Protein AF-A0A2V6UEN3-F1 (afdb_monomer_lite)

Foldseek 3Di:
DQVVLVVVCVVVVHPSVVSVVVVVVVVVVVVVVVVVVVVVVVVCVVCPPHCVNDDPVVVVVVVVVVVVVVVVD

Radius of gyration: 24.86 Å; chains: 1; bounding box: 40×28×65 Å

Secondary structure (DSSP, 8-state):
-HHHHHHHHHHHTS-HHHHHHHHHHHHHHHHHHHHHHHHHHHHHHHHTTSTTT--HHHHHHHHHHHHHHHTT-

Sequence (73 aa):
MYEALCAEAASLRQPATVVAREAIEAWLRGRKRAGVREAIATYALKHAGTAADLDPSLENAALELLRGRKLRR

pLDDT: mean 93.97, std 8.52, range [53.25, 98.5]

Structure (mmCIF, N/CA/C/O backbone):
data_AF-A0A2V6UEN3-F1
#
_entry.id   AF-A0A2V6UEN3-F1
#
loop_
_atom_site.group_PDB
_atom_site.id
_atom_site.type_symbol
_atom_site.label_atom_id
_atom_site.label_alt_id
_atom_site.label_comp_id
_atom_site.label_asym_id
_atom_site.label_entity_id
_atom_site.label_seq_id
_atom_site.pdbx_PDB_ins_code
_atom_site.Cartn_x
_atom_site.Cartn_y
_atom_site.Cartn_z
_atom_site.occupancy
_atom_site.B_iso_or_equiv
_atom_site.a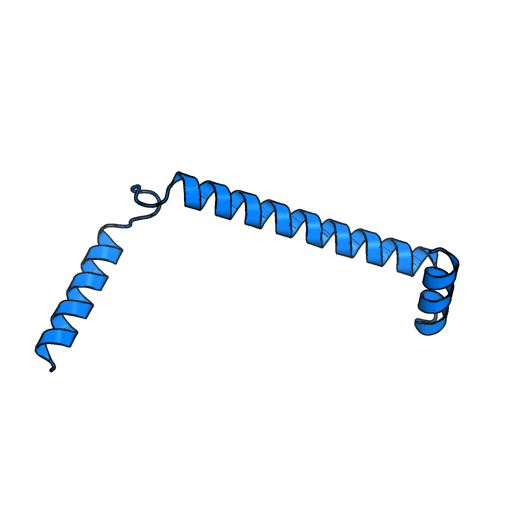uth_seq_id
_atom_site.auth_comp_id
_atom_site.auth_asym_id
_atom_site.auth_atom_id
_atom_site.pdbx_PDB_model_num
ATOM 1 N N . MET A 1 1 ? -18.693 7.522 17.464 1.00 87.31 1 MET A N 1
ATOM 2 C CA . MET A 1 1 ? -17.384 6.839 17.299 1.00 87.31 1 MET A CA 1
ATOM 3 C C . MET A 1 1 ? -17.122 5.860 18.438 1.00 87.31 1 MET A C 1
ATOM 5 O O . MET A 1 1 ? -16.988 4.682 18.151 1.00 87.31 1 MET A O 1
ATOM 9 N N . TYR A 1 2 ? -17.078 6.312 19.698 1.00 94.00 2 TYR A N 1
ATOM 10 C CA . TYR A 1 2 ? -16.842 5.434 20.855 1.00 94.00 2 TYR A CA 1
ATOM 11 C C . TYR A 1 2 ? -17.853 4.278 20.951 1.00 94.00 2 TYR A C 1
ATOM 13 O O . TYR A 1 2 ? -17.450 3.127 21.037 1.00 94.00 2 TYR A O 1
ATOM 21 N N . GLU A 1 3 ? -19.150 4.558 20.808 1.00 97.06 3 GLU A N 1
ATOM 22 C CA . GLU A 1 3 ? -20.196 3.521 20.835 1.00 97.06 3 GLU A CA 1
ATOM 23 C C . GLU A 1 3 ? -20.051 2.489 19.710 1.00 97.06 3 GLU A C 1
ATOM 25 O O . GLU A 1 3 ? -20.205 1.297 19.948 1.00 97.06 3 GLU A O 1
ATOM 30 N N . ALA A 1 4 ? -19.684 2.927 18.503 1.00 97.19 4 ALA A N 1
ATOM 31 C CA . ALA A 1 4 ? -19.431 2.030 17.376 1.00 97.19 4 ALA A CA 1
ATOM 32 C C . ALA A 1 4 ? -18.211 1.130 17.633 1.00 97.19 4 ALA A C 1
ATOM 34 O O . ALA A 1 4 ? -18.261 -0.062 17.353 1.00 97.19 4 ALA A O 1
ATOM 35 N N . LEU A 1 5 ? -17.143 1.678 18.225 1.00 97.25 5 LEU A N 1
ATOM 36 C CA . LEU A 1 5 ? -15.986 0.892 18.654 1.00 97.25 5 LEU A CA 1
ATOM 37 C C . LEU A 1 5 ? -16.372 -0.122 19.740 1.00 97.25 5 LEU A C 1
ATOM 39 O O . LEU A 1 5 ? -15.931 -1.263 19.679 1.00 97.25 5 LEU A O 1
ATOM 43 N N . CYS A 1 6 ? -17.192 0.267 20.719 1.00 97.56 6 CYS A N 1
ATOM 44 C CA . CYS A 1 6 ? -17.680 -0.640 21.757 1.00 97.56 6 CYS A CA 1
ATOM 45 C C . CYS A 1 6 ? -18.567 -1.753 21.185 1.00 97.56 6 CYS A C 1
ATOM 47 O O . CYS A 1 6 ? -18.430 -2.900 21.602 1.00 97.56 6 CYS A O 1
ATOM 49 N N . ALA A 1 7 ? -19.446 -1.436 20.232 1.00 97.88 7 ALA A N 1
ATOM 50 C CA . ALA A 1 7 ? -20.295 -2.416 19.560 1.00 97.88 7 ALA A CA 1
ATOM 51 C C . ALA A 1 7 ? -19.466 -3.429 18.754 1.00 97.88 7 ALA A C 1
ATOM 53 O O . ALA A 1 7 ? -19.693 -4.632 18.863 1.00 97.88 7 ALA A O 1
ATOM 54 N N . GLU A 1 8 ? -18.460 -2.954 18.017 1.00 97.62 8 GLU A N 1
ATOM 55 C CA . GLU A 1 8 ? -17.538 -3.814 17.270 1.00 97.62 8 GLU A CA 1
ATOM 56 C C . GLU A 1 8 ? -16.661 -4.657 18.207 1.00 97.62 8 GLU A C 1
ATOM 58 O O . GLU A 1 8 ? -16.457 -5.848 18.010 1.00 97.62 8 GLU A O 1
ATOM 63 N N . ALA A 1 9 ? -16.186 -4.073 19.303 1.00 97.81 9 ALA A N 1
ATOM 64 C CA . ALA A 1 9 ? -15.436 -4.806 20.313 1.00 97.81 9 ALA A CA 1
ATOM 65 C C . ALA A 1 9 ? -16.282 -5.906 20.974 1.00 97.81 9 ALA A C 1
ATOM 67 O O . ALA A 1 9 ? -15.798 -7.018 21.192 1.00 97.81 9 ALA A O 1
ATOM 68 N N . ALA A 1 10 ? -17.564 -5.630 21.228 1.00 97.94 10 ALA A N 1
ATOM 69 C CA . ALA A 1 10 ? -18.506 -6.620 21.731 1.00 97.94 10 ALA A CA 1
ATOM 70 C C . ALA A 1 10 ? -18.767 -7.744 20.714 1.00 97.94 10 ALA A C 1
ATOM 72 O O . ALA A 1 10 ? -18.775 -8.912 21.107 1.00 97.94 10 ALA A O 1
ATOM 73 N N . SER A 1 11 ? -18.927 -7.425 19.422 1.00 97.88 11 SER A N 1
ATOM 74 C CA . SER A 1 11 ? -19.128 -8.430 18.364 1.00 97.88 11 SER A CA 1
ATOM 75 C C . SER A 1 11 ? -17.907 -9.350 18.215 1.00 97.88 11 SER A C 1
ATOM 77 O O . SER A 1 11 ? -18.059 -10.568 18.103 1.00 97.88 11 SER A O 1
ATOM 79 N N . LEU A 1 12 ? -16.702 -8.784 18.329 1.00 96.88 12 LEU A N 1
ATOM 80 C CA . LEU A 1 12 ? -15.420 -9.493 18.287 1.00 96.88 12 LEU A CA 1
ATOM 81 C C . LEU A 1 12 ? -15.045 -10.169 19.616 1.00 96.88 12 LEU A C 1
ATOM 83 O O . LEU A 1 12 ? -14.074 -10.924 19.665 1.00 96.88 12 LEU A O 1
ATOM 87 N N . ARG A 1 13 ? -15.806 -9.924 20.693 1.00 97.75 13 ARG A N 1
ATOM 88 C CA . ARG A 1 13 ? -15.527 -10.391 22.065 1.00 97.75 13 ARG A CA 1
ATOM 89 C C . ARG A 1 13 ? -14.130 -9.998 22.559 1.00 97.75 13 ARG A C 1
ATOM 91 O O . ARG A 1 13 ? -13.450 -10.775 23.228 1.00 97.75 13 ARG A O 1
ATOM 98 N N . GLN A 1 14 ? -13.708 -8.781 22.238 1.00 97.38 14 GLN A N 1
ATOM 99 C CA . GLN A 1 14 ? -12.420 -8.214 22.628 1.00 97.38 14 GLN A CA 1
ATOM 100 C C . GLN A 1 14 ? -12.615 -6.893 23.384 1.00 97.38 14 GLN A C 1
ATOM 102 O O . GLN A 1 14 ? -13.638 -6.230 23.219 1.00 97.38 14 GLN A O 1
ATOM 107 N N . PRO A 1 15 ? -11.649 -6.452 24.209 1.00 98.25 15 PRO A N 1
ATOM 108 C CA . PRO A 1 15 ? -11.687 -5.109 24.775 1.00 98.25 15 PRO A CA 1
ATOM 109 C C . PRO A 1 15 ? -11.618 -4.035 23.681 1.00 98.25 15 PRO A C 1
ATOM 111 O O . PRO A 1 15 ? -10.813 -4.132 22.755 1.00 98.25 15 PRO A O 1
ATOM 114 N N . ALA A 1 16 ? -12.386 -2.953 23.834 1.00 97.31 16 ALA A N 1
ATOM 115 C CA . ALA A 1 16 ? -12.406 -1.835 22.882 1.00 97.31 16 ALA A CA 1
ATOM 116 C C . ALA A 1 16 ? -11.018 -1.217 22.635 1.00 97.31 16 ALA A C 1
ATOM 118 O O . ALA A 1 16 ? -10.713 -0.774 21.529 1.00 97.31 16 ALA A O 1
ATOM 119 N N . THR A 1 17 ? -10.144 -1.234 23.643 1.00 97.50 17 THR A N 1
ATOM 120 C CA . THR A 1 17 ? -8.757 -0.764 23.531 1.00 97.50 17 THR A CA 1
ATOM 121 C C . THR A 1 17 ? -7.900 -1.649 22.628 1.00 97.50 17 THR A C 1
ATOM 123 O O . THR A 1 17 ? -7.041 -1.130 21.916 1.00 97.50 17 THR A O 1
ATOM 126 N N . VAL A 1 18 ? -8.141 -2.964 22.614 1.00 98.19 18 VAL A N 1
ATOM 127 C CA . VAL A 1 18 ? -7.440 -3.910 21.732 1.00 98.19 18 VAL A CA 1
ATOM 128 C C . VAL A 1 18 ? -7.850 -3.660 20.287 1.00 98.19 18 VAL A C 1
ATOM 130 O O . VAL A 1 18 ? -6.977 -3.435 19.452 1.00 98.19 18 VAL A O 1
ATOM 133 N N . VAL A 1 19 ? -9.157 -3.575 20.023 1.00 97.88 19 VAL A N 1
ATOM 134 C CA . VAL A 1 19 ? -9.693 -3.285 18.683 1.00 97.88 19 VAL A CA 1
ATOM 135 C C . VAL A 1 19 ? -9.189 -1.937 18.165 1.00 97.88 19 VAL A C 1
ATOM 137 O O . VAL A 1 19 ? -8.725 -1.836 17.030 1.00 97.88 19 VAL A O 1
ATOM 140 N N . ALA A 1 20 ? -9.201 -0.898 19.006 1.00 97.75 20 ALA A N 1
ATOM 141 C CA . ALA A 1 20 ? -8.682 0.416 18.634 1.00 97.75 20 ALA A CA 1
ATOM 142 C C . ALA A 1 20 ? -7.188 0.375 18.290 1.00 97.75 20 ALA A C 1
ATOM 144 O O . ALA A 1 20 ? -6.776 0.927 17.269 1.00 97.75 20 ALA A O 1
ATOM 145 N N . ARG A 1 21 ? -6.373 -0.295 19.115 1.00 98.19 21 ARG A N 1
ATOM 146 C CA . ARG A 1 21 ? -4.937 -0.452 18.860 1.00 98.19 21 ARG A CA 1
ATOM 147 C C . ARG A 1 21 ? -4.694 -1.156 17.529 1.00 98.19 21 ARG A C 1
ATOM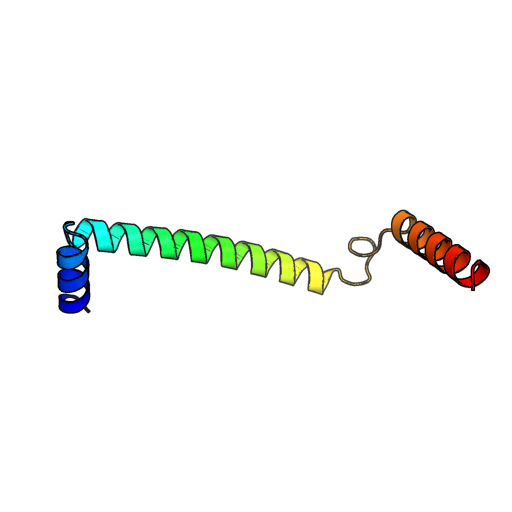 149 O O . ARG A 1 21 ? -3.917 -0.661 16.719 1.00 98.19 21 ARG A O 1
ATOM 156 N N . GLU A 1 22 ? -5.370 -2.271 17.282 1.00 97.69 22 GLU A N 1
ATOM 157 C CA . GLU A 1 22 ? -5.199 -3.049 16.053 1.00 97.69 22 GLU A CA 1
ATOM 158 C C . GLU A 1 22 ? -5.627 -2.264 14.809 1.00 97.69 22 GLU A C 1
ATOM 160 O O . GLU A 1 22 ? -4.922 -2.278 13.795 1.00 97.69 22 GLU A O 1
ATOM 165 N N . ALA A 1 23 ? -6.725 -1.507 14.901 1.00 97.38 23 ALA A N 1
ATOM 166 C CA . ALA A 1 23 ? -7.169 -0.615 13.837 1.00 97.38 23 ALA A CA 1
ATOM 167 C C . ALA A 1 23 ? -6.127 0.476 13.533 1.00 97.38 23 ALA A C 1
ATOM 169 O O . ALA A 1 23 ? -5.784 0.696 12.367 1.00 97.38 23 ALA A O 1
ATOM 170 N N . ILE A 1 24 ? -5.571 1.119 14.568 1.00 97.94 24 ILE A N 1
ATOM 171 C CA . ILE A 1 24 ? -4.515 2.134 14.423 1.00 97.94 24 ILE A CA 1
ATOM 172 C C . ILE A 1 24 ? -3.266 1.519 13.789 1.00 97.94 24 ILE A C 1
ATOM 174 O O . ILE A 1 24 ? -2.713 2.078 12.843 1.00 97.94 24 ILE A O 1
ATOM 178 N N . GLU A 1 25 ? -2.827 0.354 14.256 1.00 98.50 25 GLU A N 1
ATOM 179 C CA . GLU A 1 25 ? -1.666 -0.327 13.691 1.00 98.50 25 GLU A CA 1
ATOM 180 C C . GLU A 1 25 ? -1.868 -0.709 12.219 1.00 98.50 25 GLU A C 1
ATOM 182 O O . GLU A 1 25 ? -0.971 -0.520 11.390 1.00 98.50 25 GLU A O 1
ATOM 187 N N . ALA A 1 26 ? -3.040 -1.242 11.869 1.00 98.12 26 ALA A N 1
ATOM 188 C CA . ALA A 1 26 ? -3.375 -1.585 10.493 1.00 98.12 26 ALA A CA 1
ATOM 189 C C . ALA A 1 26 ? -3.376 -0.340 9.597 1.00 98.12 26 ALA A C 1
ATOM 191 O O . ALA A 1 26 ? -2.801 -0.371 8.500 1.00 98.12 26 ALA A O 1
ATOM 192 N N . TRP A 1 27 ? -3.944 0.764 10.090 1.00 98.19 27 TRP A N 1
ATOM 193 C CA . TRP A 1 27 ? -3.930 2.051 9.407 1.00 98.19 27 TRP A CA 1
ATOM 194 C C . TRP A 1 27 ? -2.503 2.582 9.214 1.00 98.19 27 TRP A C 1
ATOM 196 O O . TRP A 1 27 ? -2.135 2.927 8.091 1.00 98.19 27 TRP A O 1
ATOM 206 N N . LEU A 1 28 ? -1.655 2.554 10.248 1.00 98.44 28 LEU A N 1
ATOM 207 C CA . LEU A 1 28 ? -0.250 2.978 10.168 1.00 98.44 28 LEU A CA 1
ATOM 208 C C . LEU A 1 28 ? 0.547 2.139 9.160 1.00 98.44 28 LEU A C 1
ATOM 210 O O . LEU A 1 28 ? 1.278 2.685 8.327 1.00 98.44 28 LEU A O 1
ATOM 214 N N . ARG A 1 29 ? 0.372 0.810 9.166 1.00 98.19 29 ARG A N 1
ATOM 215 C CA . ARG A 1 29 ? 0.977 -0.080 8.158 1.00 98.19 29 ARG A CA 1
ATOM 216 C C . ARG A 1 29 ? 0.495 0.270 6.749 1.00 98.19 29 ARG A C 1
ATOM 218 O O . ARG A 1 29 ? 1.294 0.288 5.812 1.00 98.19 29 ARG A O 1
ATOM 225 N N . GLY A 1 30 ? -0.794 0.574 6.597 1.00 98.25 30 GLY A N 1
ATOM 226 C CA . GLY A 1 30 ? -1.380 1.063 5.349 1.00 98.25 30 GLY A CA 1
ATOM 227 C C . GLY A 1 30 ? -0.743 2.368 4.874 1.00 98.25 30 GLY A C 1
ATOM 228 O O . GLY A 1 30 ? -0.290 2.440 3.731 1.00 98.25 30 GLY A O 1
ATOM 229 N N . ARG A 1 31 ? -0.624 3.356 5.768 1.00 98.25 31 ARG A N 1
ATOM 230 C CA . ARG A 1 31 ? -0.016 4.667 5.503 1.00 98.25 31 ARG A CA 1
ATOM 231 C C . ARG A 1 31 ? 1.432 4.529 5.035 1.00 98.25 31 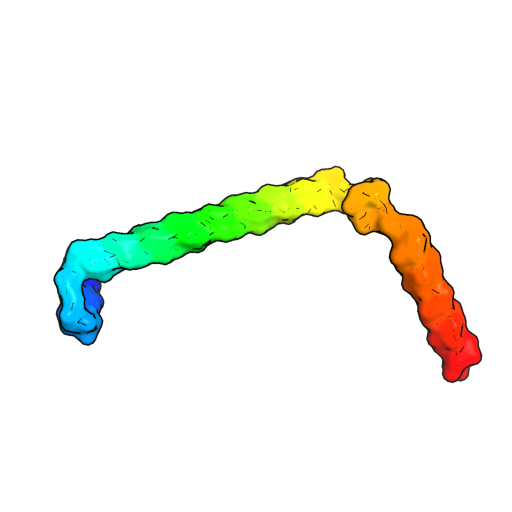ARG A C 1
ATOM 233 O O . ARG A 1 31 ? 1.801 5.149 4.040 1.00 98.25 31 ARG A O 1
ATOM 240 N N . LYS A 1 32 ? 2.225 3.671 5.689 1.00 97.81 32 LYS A N 1
ATOM 241 C CA . LYS A 1 32 ? 3.615 3.393 5.289 1.00 97.81 32 LYS A CA 1
ATOM 242 C C . LYS A 1 32 ? 3.691 2.800 3.880 1.00 97.81 32 LYS A C 1
ATOM 244 O O . LYS A 1 32 ? 4.470 3.277 3.060 1.00 97.81 32 LYS A O 1
ATOM 249 N N . ARG A 1 33 ? 2.862 1.793 3.571 1.00 97.69 33 ARG A N 1
ATOM 250 C CA . ARG A 1 33 ? 2.811 1.191 2.223 1.00 97.69 33 ARG A CA 1
ATOM 251 C C . ARG A 1 33 ? 2.391 2.199 1.155 1.00 97.69 33 ARG A C 1
ATOM 253 O O . ARG A 1 33 ? 2.945 2.175 0.062 1.00 97.69 33 ARG A O 1
ATOM 260 N N . ALA A 1 34 ? 1.427 3.065 1.462 1.00 97.88 34 ALA A N 1
ATOM 261 C CA . ALA A 1 34 ? 1.003 4.124 0.552 1.00 97.88 34 ALA A CA 1
ATOM 262 C C . ALA A 1 34 ? 2.155 5.096 0.253 1.00 97.88 34 ALA A C 1
ATOM 264 O O . ALA A 1 34 ? 2.417 5.355 -0.915 1.00 97.88 34 ALA A O 1
ATOM 265 N N . GLY A 1 35 ? 2.903 5.528 1.275 1.00 98.19 35 GLY A N 1
ATOM 266 C CA . GLY A 1 35 ? 4.061 6.410 1.087 1.00 98.19 35 GLY A CA 1
ATOM 267 C C . GLY A 1 35 ? 5.166 5.793 0.224 1.00 98.19 35 GLY A C 1
ATOM 268 O O . GLY A 1 35 ? 5.716 6.463 -0.641 1.00 98.19 35 GLY A O 1
ATOM 269 N N . VAL A 1 36 ? 5.450 4.495 0.386 1.00 98.38 36 VAL A N 1
ATOM 270 C CA . VAL A 1 36 ? 6.409 3.793 -0.491 1.00 98.38 36 VAL A CA 1
ATOM 271 C C . VAL A 1 36 ? 5.924 3.777 -1.942 1.00 98.38 36 VAL A C 1
ATOM 273 O 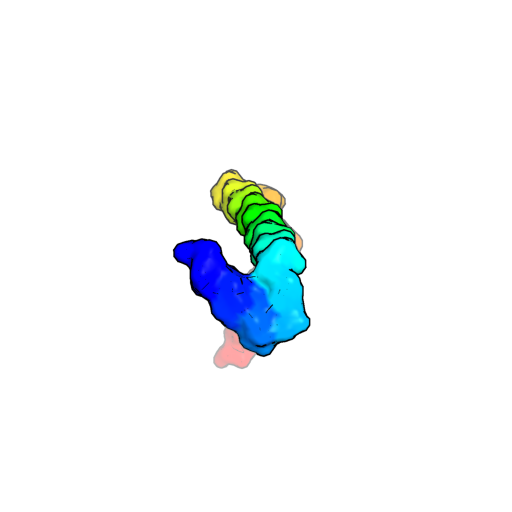O . VAL A 1 36 ? 6.702 4.055 -2.849 1.00 98.38 36 VAL A O 1
ATOM 276 N N . ARG A 1 37 ? 4.640 3.482 -2.179 1.00 98.31 37 ARG A N 1
ATOM 277 C CA . ARG A 1 37 ? 4.071 3.482 -3.538 1.00 98.31 37 ARG A CA 1
ATOM 278 C C . ARG A 1 37 ? 4.115 4.863 -4.179 1.00 98.31 37 ARG A C 1
ATOM 280 O O . ARG A 1 37 ? 4.455 4.964 -5.350 1.00 98.31 37 ARG A O 1
ATOM 287 N N . GLU A 1 38 ? 3.804 5.902 -3.416 1.00 98.44 38 GLU A N 1
ATOM 288 C CA . GLU A 1 38 ? 3.877 7.292 -3.867 1.00 98.44 38 GLU A CA 1
ATOM 289 C C . GLU A 1 38 ? 5.312 7.690 -4.232 1.00 98.44 38 GLU A C 1
ATOM 291 O O . GLU A 1 38 ? 5.541 8.272 -5.291 1.00 98.44 38 GLU A O 1
ATOM 296 N N . ALA A 1 39 ? 6.295 7.300 -3.415 1.00 98.25 39 ALA A N 1
ATOM 297 C CA . ALA A 1 39 ? 7.706 7.530 -3.710 1.00 98.25 39 ALA A CA 1
ATOM 298 C C . ALA A 1 39 ? 8.156 6.807 -4.991 1.00 98.25 39 ALA A C 1
ATOM 300 O O . ALA A 1 39 ? 8.822 7.411 -5.830 1.00 98.25 39 ALA A O 1
ATOM 301 N N . ILE A 1 40 ? 7.748 5.545 -5.178 1.00 97.75 40 ILE A N 1
ATOM 302 C CA . ILE A 1 40 ? 8.024 4.781 -6.406 1.00 97.75 40 ILE A CA 1
ATOM 303 C C . ILE A 1 40 ? 7.386 5.464 -7.618 1.00 97.75 40 ILE A C 1
ATOM 305 O O . ILE A 1 40 ? 8.064 5.674 -8.618 1.00 97.75 40 ILE A O 1
ATOM 309 N N . ALA A 1 41 ? 6.108 5.843 -7.531 1.00 97.94 41 ALA A N 1
ATOM 310 C CA . ALA A 1 41 ? 5.402 6.513 -8.621 1.00 97.94 41 ALA A CA 1
ATOM 311 C C . ALA A 1 41 ? 6.056 7.853 -8.984 1.00 97.94 41 ALA A C 1
ATOM 313 O O . ALA A 1 41 ? 6.225 8.161 -10.160 1.00 97.94 41 ALA A O 1
ATOM 314 N N . THR A 1 42 ? 6.481 8.620 -7.979 1.00 98.31 42 THR A N 1
ATOM 315 C CA . THR A 1 42 ? 7.182 9.897 -8.168 1.00 98.31 42 THR A CA 1
ATOM 316 C C . THR A 1 42 ? 8.527 9.696 -8.857 1.00 98.31 42 THR A C 1
ATOM 318 O O . THR A 1 42 ? 8.860 10.423 -9.792 1.00 98.31 42 THR A O 1
ATOM 321 N N . TYR A 1 43 ? 9.299 8.696 -8.421 1.00 96.69 43 TYR A N 1
ATOM 322 C CA . TYR A 1 43 ? 10.568 8.345 -9.051 1.00 96.69 43 TYR A CA 1
ATOM 323 C C . TYR A 1 43 ? 10.365 7.915 -10.506 1.00 96.69 43 TYR A C 1
ATOM 325 O O . TYR A 1 43 ? 11.011 8.461 -11.395 1.00 96.69 43 TYR A O 1
ATOM 333 N N . ALA A 1 44 ? 9.432 6.993 -10.754 1.00 96.94 44 ALA A N 1
ATOM 334 C CA . ALA A 1 44 ? 9.122 6.508 -12.093 1.00 96.94 44 ALA A CA 1
ATOM 335 C C . ALA A 1 44 ? 8.685 7.654 -13.014 1.00 96.94 44 ALA A C 1
ATOM 337 O O . ALA A 1 44 ? 9.224 7.795 -14.103 1.00 96.94 44 ALA A O 1
ATOM 338 N N . LEU A 1 45 ? 7.792 8.539 -12.556 1.00 97.50 45 LEU A N 1
ATOM 339 C CA . LEU A 1 45 ? 7.360 9.703 -13.334 1.00 97.50 45 LEU A CA 1
ATOM 340 C C . LEU A 1 45 ? 8.530 10.630 -13.684 1.00 97.50 45 LEU A C 1
ATOM 342 O O . LEU A 1 45 ? 8.613 11.126 -14.803 1.00 97.50 45 LEU A O 1
ATOM 346 N N . LYS A 1 46 ? 9.442 10.856 -12.734 1.00 97.69 46 LYS A N 1
ATOM 347 C CA . LYS A 1 46 ? 10.629 11.692 -12.944 1.00 97.69 46 LYS A CA 1
ATOM 348 C C . LYS A 1 46 ? 11.616 11.078 -13.942 1.00 97.69 46 LYS A C 1
ATOM 350 O O . LYS A 1 46 ? 12.316 11.820 -14.625 1.00 97.69 46 LYS A O 1
ATOM 355 N N . HIS A 1 47 ? 11.709 9.753 -13.982 1.00 96.62 47 HIS A N 1
ATOM 356 C CA . HIS A 1 47 ? 12.716 9.027 -14.755 1.00 96.62 47 HIS A CA 1
ATOM 357 C C . HIS A 1 47 ? 12.172 8.348 -16.016 1.00 96.62 47 HIS A C 1
ATOM 359 O O . HIS A 1 47 ? 12.961 7.762 -16.758 1.00 96.62 47 HIS A O 1
ATOM 365 N N . ALA A 1 48 ? 10.875 8.461 -16.293 1.00 95.38 48 ALA A N 1
ATOM 366 C CA . ALA A 1 48 ? 10.245 7.912 -17.486 1.00 95.38 48 ALA A CA 1
ATOM 367 C C . ALA A 1 48 ? 10.958 8.376 -18.765 1.00 95.38 48 ALA A C 1
ATOM 369 O O . ALA A 1 48 ? 11.257 9.562 -18.930 1.00 95.38 48 ALA A O 1
ATOM 370 N N . GLY A 1 49 ? 11.252 7.436 -19.663 1.00 92.00 49 GLY A N 1
ATOM 371 C CA . GLY A 1 49 ? 11.978 7.700 -20.906 1.00 92.00 49 GLY A CA 1
ATOM 372 C C . GLY A 1 49 ? 13.471 8.013 -20.741 1.00 92.00 49 GLY A C 1
ATOM 373 O O . GLY A 1 49 ? 14.142 8.309 -21.728 1.00 92.00 49 GLY A O 1
ATOM 374 N N . THR A 1 50 ? 14.014 7.970 -19.521 1.00 94.62 50 THR A N 1
ATOM 375 C CA . THR A 1 50 ? 15.462 8.091 -19.287 1.00 94.62 50 THR A CA 1
ATOM 376 C C . THR A 1 50 ? 16.118 6.712 -19.242 1.00 94.62 50 THR A C 1
ATOM 378 O O . THR A 1 50 ? 15.437 5.695 -19.166 1.00 94.62 50 THR A O 1
ATOM 381 N N . ALA A 1 51 ? 17.450 6.660 -19.195 1.00 91.50 51 ALA A N 1
ATOM 382 C CA . ALA A 1 51 ? 18.200 5.405 -19.069 1.00 91.50 51 ALA A CA 1
ATOM 383 C C . ALA A 1 51 ? 17.914 4.611 -17.773 1.00 91.50 51 ALA A C 1
ATOM 385 O O . ALA A 1 51 ? 18.337 3.468 -17.654 1.00 91.50 51 ALA A O 1
ATOM 386 N N . ALA A 1 52 ? 17.235 5.209 -16.785 1.00 89.88 52 ALA A N 1
ATOM 387 C CA . ALA A 1 52 ? 16.775 4.499 -15.588 1.00 89.88 52 ALA A CA 1
ATOM 388 C C . ALA A 1 52 ? 15.429 3.768 -15.790 1.00 89.88 52 ALA A C 1
ATOM 390 O O . ALA A 1 52 ? 15.068 2.934 -14.965 1.00 89.88 52 ALA A O 1
ATOM 391 N N . ASP A 1 53 ? 14.692 4.093 -16.853 1.00 92.56 53 ASP A N 1
ATOM 392 C CA . ASP A 1 53 ? 13.414 3.478 -17.242 1.00 92.56 53 ASP A CA 1
ATOM 393 C C . ASP A 1 53 ? 13.586 2.567 -18.470 1.00 92.56 53 ASP A C 1
ATOM 395 O O . ASP A 1 53 ? 13.042 1.466 -18.527 1.00 92.56 53 ASP A O 1
ATOM 399 N N . LEU A 1 54 ? 14.401 3.010 -19.429 1.00 90.94 54 LEU A N 1
ATOM 400 C CA . LEU A 1 54 ? 14.672 2.322 -20.684 1.00 90.94 54 LEU A CA 1
ATOM 401 C C . LEU A 1 54 ? 15.981 1.529 -20.599 1.00 90.94 54 LEU A C 1
ATOM 403 O O . LEU A 1 54 ? 17.061 2.110 -20.481 1.00 90.94 54 LEU A O 1
ATOM 407 N N . ASP A 1 55 ? 15.882 0.202 -20.692 1.00 93.06 55 ASP A N 1
ATOM 408 C CA . ASP A 1 55 ? 17.028 -0.707 -20.778 1.00 93.06 55 ASP A CA 1
ATOM 409 C C . ASP A 1 55 ? 17.264 -1.109 -22.248 1.00 93.06 55 ASP A C 1
ATOM 411 O O . ASP A 1 55 ? 16.463 -1.865 -22.814 1.00 93.06 55 ASP A O 1
ATOM 415 N N . PRO A 1 56 ? 18.377 -0.673 -22.874 1.00 92.12 56 PRO A N 1
ATOM 416 C CA . PRO A 1 56 ? 18.645 -0.941 -24.286 1.00 92.12 56 PRO A CA 1
ATOM 417 C C . PRO A 1 56 ? 18.711 -2.430 -24.643 1.00 92.12 56 PRO A C 1
ATOM 419 O O . PRO A 1 56 ? 18.409 -2.815 -25.774 1.00 92.12 56 PRO A O 1
ATOM 422 N N . SER A 1 57 ? 19.127 -3.292 -23.712 1.00 94.50 57 SER A N 1
ATOM 423 C CA . SER A 1 57 ? 19.192 -4.734 -23.958 1.00 94.50 57 SER A CA 1
ATOM 424 C C . SER A 1 57 ? 17.790 -5.342 -24.026 1.00 94.50 57 SER A C 1
ATOM 426 O O . SER A 1 57 ? 17.492 -6.111 -24.945 1.00 94.50 57 SER A O 1
ATOM 428 N N . LEU A 1 58 ? 16.900 -4.926 -23.118 1.00 92.19 58 LEU A N 1
ATOM 429 C CA . LEU A 1 58 ? 15.498 -5.343 -23.106 1.00 92.19 58 LEU A CA 1
ATOM 430 C C . LEU A 1 58 ? 14.734 -4.794 -24.314 1.00 92.19 58 LEU A C 1
ATOM 432 O O . LEU A 1 58 ? 13.960 -5.528 -24.933 1.00 92.19 58 LEU A O 1
ATOM 436 N N . GLU A 1 59 ? 14.977 -3.540 -24.695 1.00 93.25 59 GLU A N 1
ATOM 437 C CA . GLU A 1 59 ? 14.367 -2.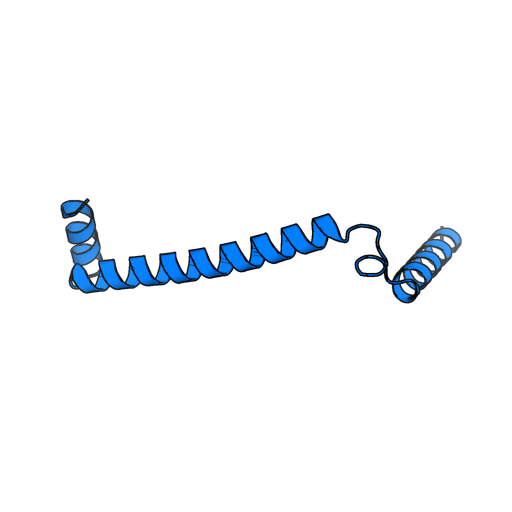937 -25.884 1.00 93.25 59 GLU A CA 1
ATOM 438 C C . GLU A 1 59 ? 14.753 -3.681 -27.166 1.00 93.25 59 GLU A C 1
ATOM 440 O O . GLU A 1 59 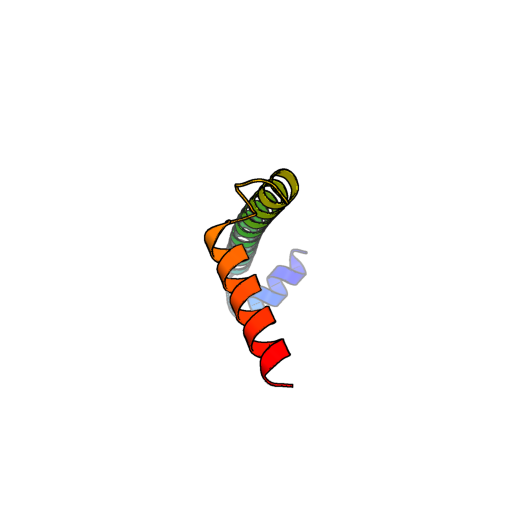? 13.890 -4.020 -27.981 1.00 93.25 59 GLU A O 1
ATOM 445 N N . ASN A 1 60 ? 16.040 -4.000 -27.330 1.00 94.62 60 ASN A N 1
ATOM 446 C CA . ASN A 1 60 ? 16.515 -4.758 -28.484 1.00 94.62 60 ASN A CA 1
ATOM 447 C C . ASN A 1 60 ? 15.892 -6.159 -28.540 1.00 94.62 60 ASN A C 1
ATOM 449 O O . ASN A 1 60 ? 15.381 -6.557 -29.590 1.00 94.62 60 ASN A O 1
ATOM 453 N N . ALA A 1 61 ? 15.843 -6.872 -27.412 1.00 94.94 61 ALA A N 1
ATOM 454 C CA . ALA A 1 61 ? 15.197 -8.181 -27.337 1.00 94.94 61 ALA A CA 1
ATOM 455 C C . ALA A 1 61 ? 13.699 -8.113 -27.705 1.00 94.94 61 ALA A C 1
ATOM 457 O O . ALA A 1 61 ? 13.179 -8.977 -28.420 1.00 94.94 61 ALA A O 1
ATOM 458 N N . ALA A 1 62 ? 12.994 -7.059 -27.276 1.00 92.50 62 ALA A N 1
ATOM 459 C CA . ALA A 1 62 ? 11.596 -6.842 -27.643 1.00 92.50 62 ALA A CA 1
ATOM 460 C C . ALA A 1 62 ? 11.425 -6.616 -29.157 1.00 92.50 62 ALA A C 1
ATOM 462 O O . ALA A 1 62 ? 10.516 -7.183 -29.774 1.00 92.50 62 ALA A O 1
ATOM 463 N N . LEU A 1 63 ? 12.314 -5.835 -29.779 1.00 95.19 63 LEU A N 1
ATOM 464 C CA . LEU A 1 63 ? 12.309 -5.614 -31.227 1.00 95.19 63 LEU A CA 1
ATOM 465 C C . LEU A 1 63 ? 12.564 -6.908 -32.010 1.00 95.19 63 LEU A C 1
ATOM 467 O O . LEU A 1 63 ? 11.877 -7.157 -33.005 1.00 95.19 63 LEU A O 1
ATOM 471 N N . GLU A 1 64 ? 13.502 -7.747 -31.572 1.00 95.25 64 GLU A N 1
ATOM 472 C CA . GLU A 1 64 ? 13.768 -9.054 -32.186 1.00 95.25 64 GLU A CA 1
ATOM 473 C C . GLU A 1 64 ? 12.541 -9.970 -32.140 1.00 95.25 64 GLU A C 1
ATOM 475 O O . GLU A 1 64 ? 12.132 -10.515 -33.171 1.00 95.25 64 GLU A O 1
ATOM 480 N N . LEU A 1 65 ? 11.885 -10.072 -30.978 1.00 94.56 65 LEU A N 1
ATOM 481 C CA . LEU A 1 65 ? 10.658 -10.853 -30.820 1.00 94.56 65 LEU A CA 1
ATOM 482 C C . LEU A 1 65 ? 9.545 -10.364 -31.761 1.00 94.56 65 LEU A C 1
ATOM 484 O O . LEU A 1 65 ? 8.862 -11.169 -32.403 1.00 94.56 65 LEU A O 1
ATOM 488 N N . LEU A 1 66 ? 9.349 -9.045 -31.856 1.00 93.50 66 LEU A N 1
ATOM 489 C CA . LEU A 1 66 ? 8.330 -8.447 -32.723 1.00 93.50 66 LEU A CA 1
ATOM 490 C C . LEU A 1 66 ? 8.622 -8.686 -34.210 1.00 93.50 66 LEU A C 1
ATOM 492 O O . LEU A 1 66 ? 7.698 -8.991 -34.969 1.00 93.50 66 LEU A O 1
ATOM 496 N N . ARG A 1 67 ? 9.890 -8.600 -34.629 1.00 92.62 67 ARG A N 1
ATOM 497 C CA . ARG A 1 67 ? 10.319 -8.929 -35.999 1.00 92.62 67 ARG A CA 1
ATOM 498 C C . ARG A 1 67 ? 10.062 -10.403 -36.316 1.00 92.62 67 ARG A C 1
ATOM 500 O O . ARG A 1 67 ? 9.440 -10.701 -37.334 1.00 92.62 67 ARG A O 1
ATOM 507 N N . GLY A 1 68 ? 10.438 -11.311 -35.414 1.00 85.75 68 GLY A N 1
ATOM 508 C CA . GLY A 1 68 ? 10.205 -12.750 -35.569 1.00 85.75 68 GLY A CA 1
ATOM 509 C C . GLY A 1 68 ? 8.721 -13.130 -35.655 1.00 85.75 68 GLY A C 1
ATOM 510 O O . GLY A 1 68 ? 8.357 -14.035 -36.402 1.00 85.75 68 GLY A O 1
ATOM 511 N N . ARG A 1 69 ? 7.833 -12.413 -34.949 1.00 79.56 69 ARG A N 1
ATOM 512 C CA . ARG A 1 69 ? 6.372 -12.599 -35.060 1.00 79.56 69 ARG A CA 1
ATOM 513 C C . ARG A 1 69 ? 5.805 -12.128 -36.396 1.00 79.56 69 ARG A C 1
ATOM 515 O O . ARG A 1 69 ? 4.908 -12.783 -36.918 1.00 79.56 69 ARG A O 1
ATOM 522 N N . LYS A 1 70 ? 6.303 -11.016 -36.945 1.00 68.81 70 LYS A N 1
ATOM 523 C CA . LYS A 1 70 ? 5.868 -10.518 -38.262 1.00 68.81 70 LYS A CA 1
ATOM 524 C C . LYS A 1 70 ? 6.261 -11.461 -39.398 1.00 68.81 70 LYS A C 1
ATOM 526 O O . LYS A 1 70 ? 5.489 -11.604 -40.326 1.00 68.81 70 LYS A O 1
ATOM 531 N N . LEU A 1 71 ? 7.411 -12.127 -39.292 1.00 63.38 71 LEU A N 1
ATOM 532 C CA . LEU A 1 71 ? 7.885 -13.117 -40.271 1.00 63.38 71 LEU A CA 1
ATOM 533 C C . LEU A 1 71 ? 7.101 -14.444 -40.260 1.00 63.38 71 LEU A C 1
ATOM 535 O O . LEU A 1 71 ? 7.254 -15.246 -41.173 1.00 63.38 71 LEU A O 1
ATOM 539 N N . ARG A 1 72 ? 6.298 -14.702 -39.219 1.00 62.00 72 ARG A N 1
ATOM 540 C CA . ARG A 1 72 ? 5.487 -15.924 -39.062 1.00 62.00 72 ARG A CA 1
ATOM 541 C C . ARG A 1 72 ? 4.017 -15.757 -39.478 1.00 62.00 72 ARG A C 1
ATOM 543 O O . ARG A 1 72 ? 3.256 -16.711 -39.331 1.00 62.00 72 ARG A O 1
ATOM 550 N N . ARG A 1 73 ? 3.610 -14.562 -39.910 1.00 53.25 73 ARG A N 1
ATOM 551 C CA . ARG A 1 73 ? 2.278 -14.261 -40.456 1.00 53.25 73 ARG A CA 1
ATOM 552 C C . ARG A 1 73 ? 2.366 -14.114 -41.963 1.00 53.25 73 ARG A C 1
ATOM 554 O O . ARG A 1 73 ? 1.372 -14.497 -42.609 1.00 53.25 73 ARG A O 1
#